Protein AF-A0A367J538-F1 (afdb_monomer)

Foldseek 3Di:
DDDDDDDDPDDDDPDDPPDDDDPAQQQACAPDCCCCVVPVAPPGGADHNHRGDDDLVSLVVDDPVRSVSNNCCCPVVVVDDRDDDDDDDDADDPVNCVVVVDHDD

Sequence (105 aa):
GKKMVVQITNTGSDGGPNSFDLNIPGGGVGLYNACSAQWGAPADGWGKRYGGVDTVEQCSQLPAALQSGCKWRFGWFKGADNPTMTFRQVTCPKEIVARSGCDRL

Organism: Rhizopus stolonifer (NCBI:txid4846)

pLDDT: mean 96.24, std 5.36, range [67.0, 98.88]

Mean predicted aligned error: 2.83 Å

InterPro domains:
  IPR000334 Glycoside hydrolase, family 45 [PF02015] (1-102)
  IPR036908 RlpA-like domain superfamily [G3DSA:2.40.40.10] (1-105)
  IPR036908 RlpA-like domain superfamily [SSF50685] (1-104)
  IPR052288 Glycosyl Hydrolase 45 Enzymes [PTHR39730] (1-104)

Solvent-accessible surface area (backbone atoms only — not comparable to full-atom values): 6986 Å² total; per-residue (Å²): 130,90,84,83,90,83,79,89,88,75,86,85,86,86,64,64,91,93,60,80,88,77,94,41,49,51,44,36,41,58,94,60,61,61,52,32,78,76,71,68,36,49,94,40,33,53,58,36,33,70,58,11,42,92,52,63,74,57,30,71,80,45,60,78,91,42,27,64,49,24,39,38,40,50,61,83,54,58,61,65,77,87,73,86,84,87,87,77,92,71,84,80,52,65,78,56,30,72,71,70,76,60,78,90,126

Radius of gyration: 14.59 Å; Cα contacts (8 Å, |Δi|>4): 90; chains: 1; bounding box: 33×29×34 Å

Secondary structure (DSSP, 8-state):
---------S--SSS-TT------TTSB-TT--THHHHH---TT-SSBTBTB-SSSGGGGGS-HHHHHHHHHHHHTSTT--S--------PPPHHHHHHH-----

Structure (mmCIF, N/CA/C/O backbone):
data_AF-A0A367J538-F1
#
_entry.id   AF-A0A367J538-F1
#
loop_
_atom_site.group_PDB
_atom_site.id
_atom_site.type_symbol
_atom_site.label_atom_id
_atom_site.label_alt_id
_atom_site.label_comp_id
_atom_site.label_asym_id
_atom_site.label_entity_id
_atom_site.label_seq_id
_atom_site.pdbx_PDB_ins_code
_atom_site.Cartn_x
_atom_site.Cartn_y
_atom_site.Cartn_z
_atom_site.occupancy
_atom_site.B_iso_or_equiv
_atom_site.auth_seq_id
_atom_site.auth_comp_id
_atom_site.auth_asym_id
_atom_site.auth_atom_id
_atom_site.pdbx_PDB_model_num
ATOM 1 N N . GLY A 1 1 ? -11.376 15.486 10.138 1.00 92.31 1 GLY A N 1
ATOM 2 C CA . GLY A 1 1 ? -10.510 14.854 9.121 1.00 92.31 1 GLY A CA 1
ATOM 3 C C . GLY A 1 1 ? -11.197 13.655 8.492 1.00 92.31 1 GLY A C 1
ATOM 4 O O . GLY A 1 1 ? -12.269 13.271 8.956 1.00 92.31 1 GLY A O 1
ATOM 5 N N . LYS A 1 2 ? -10.590 13.073 7.447 1.00 97.56 2 LYS A N 1
ATOM 6 C CA . LYS A 1 2 ? -11.006 11.776 6.881 1.00 97.56 2 LYS A CA 1
ATOM 7 C C . LYS A 1 2 ? -10.915 10.674 7.948 1.00 97.56 2 LYS A C 1
ATOM 9 O O . LYS A 1 2 ? -10.156 10.806 8.903 1.00 97.56 2 LYS A O 1
ATOM 14 N N . LYS A 1 3 ? -11.693 9.603 7.786 1.00 98.12 3 LYS A N 1
ATOM 15 C CA . LYS A 1 3 ? -11.658 8.410 8.645 1.00 98.12 3 LYS A CA 1
ATOM 16 C C . LYS A 1 3 ? -11.388 7.184 7.782 1.00 98.12 3 LYS A C 1
ATOM 18 O O . LYS A 1 3 ? -11.953 7.083 6.695 1.00 98.12 3 LYS A O 1
ATOM 23 N N . MET A 1 4 ? -10.554 6.277 8.274 1.00 98.50 4 MET A N 1
ATOM 24 C CA . MET A 1 4 ? -10.223 5.007 7.634 1.00 98.50 4 MET A CA 1
ATOM 25 C C . MET A 1 4 ? -10.307 3.911 8.694 1.00 98.50 4 MET A C 1
ATOM 27 O O . MET A 1 4 ? -9.792 4.086 9.796 1.00 98.50 4 MET A O 1
ATOM 31 N N . VAL A 1 5 ? -10.995 2.817 8.378 1.00 98.31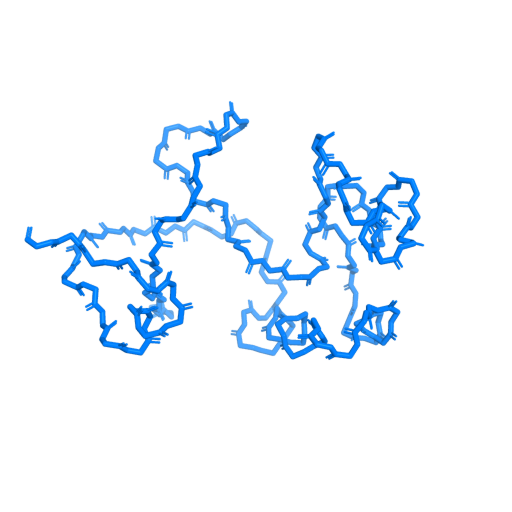 5 VAL A N 1
ATOM 32 C CA . VAL A 1 5 ? -11.032 1.615 9.218 1.00 98.31 5 VAL A CA 1
ATOM 33 C C . VAL A 1 5 ? -10.112 0.594 8.567 1.00 98.31 5 VAL A C 1
ATOM 35 O O . VAL A 1 5 ? -10.229 0.347 7.369 1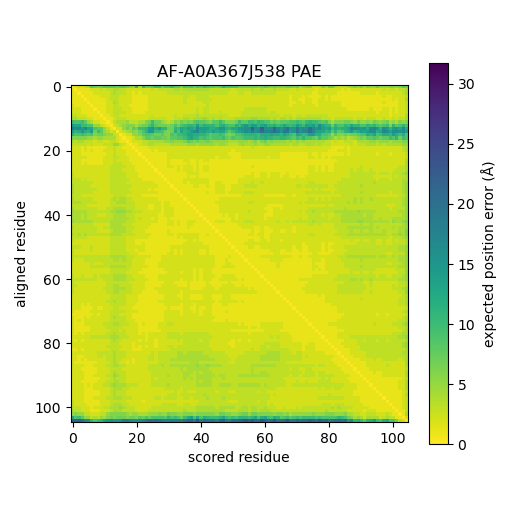.00 98.31 5 VAL A O 1
ATOM 38 N N . VAL A 1 6 ? -9.192 0.037 9.348 1.00 98.19 6 VAL A N 1
ATOM 39 C CA . VAL A 1 6 ? -8.210 -0.952 8.895 1.00 98.19 6 VAL A CA 1
ATOM 40 C C . VAL A 1 6 ? -8.279 -2.188 9.779 1.00 98.19 6 VAL A C 1
ATOM 42 O O . VAL A 1 6 ? -8.633 -2.092 10.954 1.00 98.19 6 VAL A O 1
ATOM 45 N N . GLN A 1 7 ? -7.924 -3.337 9.215 1.00 98.38 7 GLN A N 1
ATOM 46 C CA . GLN A 1 7 ? -7.632 -4.546 9.973 1.00 98.38 7 GLN A CA 1
ATOM 47 C C . GLN A 1 7 ? -6.126 -4.783 9.918 1.00 98.38 7 GLN A C 1
ATOM 49 O O . GLN A 1 7 ? -5.524 -4.686 8.852 1.00 98.38 7 GLN A O 1
ATOM 54 N N . ILE A 1 8 ? -5.528 -5.084 11.068 1.00 97.25 8 ILE A N 1
ATOM 55 C CA . ILE A 1 8 ? -4.112 -5.438 11.148 1.00 97.25 8 ILE A CA 1
ATOM 56 C C . ILE A 1 8 ? -3.938 -6.856 10.610 1.00 97.25 8 ILE A C 1
ATOM 58 O O . ILE A 1 8 ? -4.488 -7.801 11.174 1.00 97.25 8 ILE A O 1
ATOM 62 N N . THR A 1 9 ? -3.186 -6.996 9.520 1.00 97.44 9 THR A N 1
ATOM 63 C CA . THR A 1 9 ? -2.893 -8.292 8.882 1.00 97.44 9 THR A CA 1
ATOM 64 C C . THR A 1 9 ? -1.415 -8.673 8.940 1.00 97.44 9 THR A C 1
ATOM 66 O O . THR A 1 9 ? -1.051 -9.755 8.494 1.00 97.44 9 THR A O 1
ATOM 69 N N . ASN A 1 10 ? -0.556 -7.790 9.451 1.00 95.88 10 ASN A N 1
ATOM 70 C CA . ASN A 1 10 ? 0.876 -8.015 9.616 1.00 95.88 10 ASN A CA 1
ATOM 71 C C . ASN A 1 10 ? 1.421 -7.160 10.772 1.00 95.88 10 ASN A C 1
ATOM 73 O O . ASN A 1 10 ? 0.805 -6.160 11.141 1.00 95.88 10 ASN A O 1
ATOM 77 N N . THR A 1 11 ? 2.591 -7.529 11.291 1.00 94.06 11 THR A N 1
ATOM 78 C CA . THR A 1 11 ? 3.354 -6.733 12.261 1.00 94.06 11 THR A CA 1
ATOM 79 C C . THR A 1 11 ? 4.571 -6.120 11.567 1.00 94.06 11 THR A C 1
ATOM 81 O O . THR A 1 11 ? 5.357 -6.843 10.955 1.00 94.06 11 THR A O 1
ATOM 84 N N . GLY A 1 12 ? 4.718 -4.796 11.649 1.00 86.25 12 GLY A N 1
ATOM 85 C CA . GLY A 1 12 ? 5.919 -4.068 11.223 1.00 86.25 12 GLY A CA 1
ATOM 86 C C . GLY A 1 12 ? 6.951 -3.969 12.351 1.00 86.25 12 GLY A C 1
ATOM 87 O O . GLY A 1 12 ? 6.610 -4.127 13.524 1.00 86.25 12 GLY A O 1
ATOM 88 N N . SER A 1 13 ? 8.216 -3.724 12.004 1.00 81.25 13 SER A N 1
ATOM 89 C CA . SER A 1 13 ? 9.327 -3.629 12.972 1.00 81.25 13 SER A CA 1
ATOM 90 C C . SER A 1 13 ? 10.136 -2.334 12.871 1.00 81.25 13 SER A C 1
ATOM 92 O O . SER A 1 13 ? 11.001 -2.089 13.705 1.00 81.25 13 SER A O 1
ATOM 94 N N . ASP A 1 14 ? 9.895 -1.533 11.839 1.00 73.12 14 ASP A N 1
ATOM 95 C CA . ASP A 1 14 ? 10.642 -0.328 11.465 1.00 73.12 14 ASP A CA 1
ATOM 96 C C . ASP A 1 14 ? 9.912 0.983 11.810 1.00 73.12 14 ASP A C 1
ATOM 98 O O . ASP A 1 14 ? 10.496 2.063 11.714 1.00 73.12 14 ASP A O 1
ATOM 102 N N . GLY A 1 15 ? 8.664 0.898 12.270 1.00 73.44 15 GLY A N 1
ATOM 103 C CA . GLY A 1 15 ? 7.896 2.033 12.772 1.00 73.44 15 GLY A CA 1
ATOM 104 C C . GLY A 1 15 ? 8.132 2.347 14.257 1.00 73.44 15 GLY A C 1
ATOM 105 O O . GLY A 1 15 ? 8.593 1.521 15.045 1.00 73.44 15 GLY A O 1
ATOM 106 N N .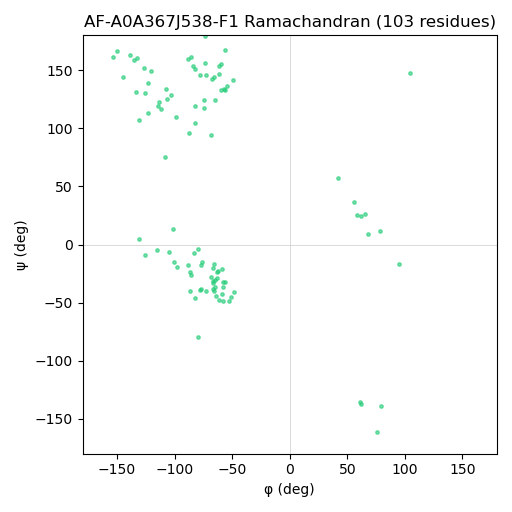 GLY A 1 16 ? 7.770 3.566 14.666 1.00 82.25 16 GLY A N 1
ATOM 107 C CA . GLY A 1 16 ? 7.714 3.956 16.080 1.00 82.25 16 GLY A CA 1
ATOM 108 C C . GLY A 1 16 ? 6.517 3.342 16.829 1.00 82.25 16 GLY A C 1
ATOM 109 O O . GLY A 1 16 ? 5.694 2.642 16.227 1.00 82.25 16 GLY A O 1
ATOM 110 N N . PRO A 1 17 ? 6.364 3.621 18.138 1.00 86.50 17 PRO A N 1
ATOM 111 C CA . PRO A 1 17 ? 5.204 3.176 18.907 1.00 86.50 17 PRO A CA 1
ATOM 112 C C . PRO A 1 17 ? 3.892 3.623 18.251 1.00 86.50 17 PRO A C 1
ATOM 114 O O . PRO A 1 17 ? 3.766 4.777 17.847 1.00 86.50 17 PRO A O 1
ATOM 117 N N . ASN A 1 18 ? 2.901 2.727 18.191 1.00 90.75 18 ASN A N 1
ATOM 118 C CA . ASN A 1 18 ? 1.584 2.991 17.596 1.00 90.75 18 ASN A CA 1
ATOM 119 C C . ASN A 1 18 ? 1.632 3.480 16.133 1.00 90.75 18 ASN A C 1
ATOM 121 O O . ASN A 1 18 ? 0.834 4.329 15.727 1.00 90.75 18 ASN A O 1
ATOM 125 N N . SER A 1 19 ? 2.567 2.945 15.349 1.00 93.19 19 SER A N 1
ATOM 126 C CA . SER A 1 19 ? 2.635 3.143 13.900 1.00 93.19 19 SER A CA 1
ATOM 127 C C . SER A 1 19 ? 1.690 2.192 13.157 1.00 93.19 19 SER A C 1
ATOM 129 O O . SER A 1 19 ? 1.373 1.100 13.627 1.00 93.19 19 SER A O 1
ATOM 131 N N . PHE A 1 20 ? 1.210 2.640 11.996 1.00 96.12 20 PHE A N 1
ATOM 132 C CA . PHE A 1 20 ? 0.361 1.859 11.100 1.00 96.12 20 PHE A CA 1
ATOM 133 C C . PHE A 1 20 ? 0.927 1.942 9.684 1.00 96.12 20 PHE A C 1
ATOM 135 O O . PHE A 1 20 ? 0.766 2.965 9.015 1.00 96.12 20 PHE A O 1
ATOM 142 N N . ASP A 1 21 ? 1.519 0.849 9.211 1.00 96.12 21 ASP A N 1
ATOM 143 C CA . ASP A 1 21 ? 1.956 0.733 7.823 1.00 96.12 21 ASP A CA 1
ATOM 144 C C . ASP A 1 21 ? 0.767 0.336 6.952 1.00 96.12 21 ASP A C 1
ATOM 146 O O . ASP A 1 21 ? 0.287 -0.800 6.972 1.00 96.12 21 ASP A O 1
ATOM 150 N N . LEU A 1 22 ? 0.234 1.302 6.206 1.00 97.12 22 LEU A N 1
ATOM 151 C CA . LEU A 1 22 ? -0.932 1.069 5.363 1.00 97.12 22 LEU A CA 1
ATOM 152 C C . LEU A 1 22 ? -0.545 0.264 4.116 1.00 97.12 22 LEU A C 1
ATOM 154 O O . LEU A 1 22 ? 0.286 0.691 3.315 1.00 97.12 22 LEU A O 1
ATOM 158 N N . ASN A 1 23 ? -1.218 -0.867 3.896 1.00 98.00 23 ASN A N 1
ATOM 159 C CA . ASN A 1 23 ? -1.058 -1.677 2.688 1.00 98.00 23 ASN A CA 1
ATOM 160 C C . ASN A 1 23 ? -1.603 -0.945 1.449 1.00 98.00 23 ASN A C 1
ATOM 162 O O . ASN A 1 23 ? -2.786 -1.039 1.116 1.00 98.00 23 ASN A O 1
ATOM 166 N N . ILE A 1 24 ? -0.723 -0.239 0.741 1.00 98.62 24 ILE A N 1
ATOM 167 C CA . ILE A 1 24 ? -1.039 0.491 -0.490 1.00 98.62 24 ILE A CA 1
ATOM 168 C C . ILE A 1 24 ? -0.111 -0.020 -1.603 1.00 98.62 24 ILE A C 1
ATOM 170 O O . ILE A 1 24 ? 1.100 0.205 -1.532 1.00 98.62 24 ILE A O 1
ATOM 174 N N . PRO A 1 25 ? -0.625 -0.697 -2.651 1.00 98.69 25 PRO A N 1
ATOM 175 C CA . PRO A 1 25 ? 0.210 -1.112 -3.773 1.00 98.69 25 PRO A CA 1
ATOM 176 C C . PRO A 1 25 ? 0.920 0.080 -4.420 1.00 98.69 25 PRO A C 1
ATOM 178 O O . PRO A 1 25 ? 0.303 1.112 -4.676 1.00 98.69 25 PRO A O 1
ATOM 181 N N . GLY A 1 26 ? 2.221 -0.062 -4.677 1.00 98.44 26 GLY A N 1
ATOM 182 C CA . GLY A 1 26 ? 3.055 1.046 -5.150 1.00 98.44 26 GLY A CA 1
ATOM 183 C C . GLY A 1 26 ? 3.483 2.016 -4.043 1.00 98.44 26 GLY A C 1
ATOM 184 O O . GLY A 1 26 ? 3.987 3.084 -4.359 1.00 98.44 26 GLY A O 1
ATOM 185 N N . GLY A 1 27 ? 3.293 1.674 -2.763 1.00 98.38 27 GLY A N 1
ATOM 186 C CA . GLY A 1 27 ? 3.799 2.426 -1.603 1.00 98.38 27 GLY A CA 1
ATOM 187 C C . GLY A 1 27 ? 5.278 2.184 -1.265 1.00 98.38 27 GLY A C 1
ATOM 188 O O . GLY A 1 27 ? 5.818 2.845 -0.385 1.00 98.38 27 GLY A O 1
ATOM 189 N N . GLY A 1 28 ? 5.941 1.272 -1.979 1.00 98.25 28 GLY A N 1
ATOM 190 C CA . GLY A 1 28 ? 7.313 0.838 -1.710 1.00 98.25 28 GLY A CA 1
ATOM 191 C C . GLY A 1 28 ? 7.348 -0.546 -1.064 1.00 98.25 28 GLY A C 1
ATOM 192 O O . GLY A 1 28 ? 6.427 -0.941 -0.355 1.00 98.25 28 GLY A O 1
ATOM 193 N N . VAL A 1 29 ? 8.396 -1.308 -1.366 1.00 98.00 29 VAL A N 1
ATOM 194 C CA . VAL A 1 29 ? 8.594 -2.680 -0.859 1.00 98.00 29 VAL A CA 1
ATOM 195 C C . VAL A 1 29 ? 9.325 -2.704 0.485 1.00 98.00 29 VAL A C 1
ATOM 197 O O . VAL A 1 29 ? 9.291 -3.701 1.199 1.00 98.00 29 VAL A O 1
ATOM 200 N N . GLY A 1 30 ? 9.994 -1.606 0.837 1.00 96.75 30 GLY A N 1
ATOM 201 C CA . GLY A 1 30 ? 10.785 -1.497 2.052 1.00 96.75 30 GLY A CA 1
ATOM 202 C C . GLY A 1 30 ? 11.934 -2.504 2.092 1.00 96.75 30 GLY A C 1
ATOM 203 O O . GLY A 1 30 ? 12.660 -2.701 1.108 1.00 96.75 30 GLY A O 1
ATOM 204 N N . LEU A 1 31 ? 12.108 -3.139 3.251 1.00 95.81 31 LEU A N 1
ATOM 205 C CA . LEU A 1 31 ? 13.193 -4.092 3.479 1.00 95.81 31 LEU A CA 1
ATOM 206 C C . LEU A 1 31 ? 13.040 -5.368 2.630 1.00 95.81 31 LEU A C 1
ATOM 208 O O . LEU A 1 31 ? 14.030 -5.875 2.100 1.00 95.81 31 LEU A O 1
ATOM 212 N N . TYR A 1 32 ? 11.809 -5.861 2.462 1.00 96.19 32 TYR A N 1
ATOM 213 C CA . TYR A 1 32 ? 11.523 -7.153 1.834 1.00 96.19 32 TYR A CA 1
ATOM 214 C C . TYR A 1 32 ? 10.814 -6.988 0.485 1.00 96.19 32 TYR A C 1
ATOM 216 O O . TYR A 1 32 ? 9.670 -6.553 0.419 1.00 96.19 32 TYR A O 1
ATOM 224 N N . ASN A 1 33 ? 11.453 -7.419 -0.606 1.00 97.88 33 ASN A N 1
ATOM 225 C CA . ASN A 1 33 ? 10.877 -7.334 -1.951 1.00 97.88 33 ASN A CA 1
ATOM 226 C C . ASN A 1 33 ? 10.455 -8.705 -2.502 1.00 97.88 33 ASN A C 1
ATOM 228 O O . ASN A 1 33 ? 11.097 -9.258 -3.396 1.00 97.88 33 ASN A O 1
ATOM 232 N N . ALA A 1 34 ? 9.334 -9.232 -2.008 1.00 97.88 34 ALA A N 1
ATOM 233 C CA . ALA A 1 34 ? 8.709 -10.428 -2.584 1.00 97.88 34 ALA A CA 1
ATOM 234 C C . ALA A 1 34 ? 7.949 -10.140 -3.899 1.00 97.88 34 ALA A C 1
ATOM 236 O O . ALA A 1 34 ? 7.649 -11.062 -4.657 1.00 97.88 34 ALA A O 1
ATOM 237 N N . CYS A 1 35 ? 7.673 -8.866 -4.213 1.00 98.44 35 CYS A N 1
ATOM 238 C CA . CYS A 1 35 ? 7.041 -8.469 -5.475 1.00 98.44 35 CYS A CA 1
ATOM 239 C C . CYS A 1 35 ? 7.912 -8.811 -6.692 1.00 98.44 35 CYS A C 1
ATOM 241 O O . CYS A 1 35 ? 7.374 -9.085 -7.764 1.00 98.44 35 CYS A O 1
ATOM 243 N N . SER A 1 36 ? 9.236 -8.836 -6.523 1.00 98.06 36 SER A N 1
ATOM 244 C CA . SER A 1 36 ? 10.178 -9.310 -7.542 1.00 98.06 36 SER A CA 1
ATOM 245 C C . SER A 1 36 ? 9.893 -10.761 -7.951 1.00 98.06 36 SER A C 1
ATOM 247 O O . SER A 1 36 ? 9.736 -11.049 -9.133 1.00 98.06 36 SER A O 1
ATOM 249 N N . ALA A 1 37 ? 9.717 -11.659 -6.979 1.00 98.31 37 ALA A N 1
ATOM 250 C CA . ALA A 1 37 ? 9.423 -13.067 -7.225 1.00 98.31 37 ALA A CA 1
ATOM 251 C C . ALA A 1 37 ? 7.986 -13.294 -7.724 1.00 98.31 37 ALA A C 1
ATOM 253 O O . ALA A 1 37 ? 7.764 -14.117 -8.606 1.00 98.31 37 ALA A O 1
ATOM 254 N N . GLN A 1 38 ? 7.006 -12.569 -7.174 1.00 98.38 38 GLN A N 1
ATOM 255 C CA . GLN A 1 38 ? 5.594 -12.776 -7.511 1.00 98.38 38 GLN A CA 1
ATOM 256 C C . GLN A 1 38 ? 5.200 -12.171 -8.866 1.00 98.38 38 GLN A C 1
ATOM 258 O O . GLN A 1 38 ? 4.386 -12.746 -9.585 1.00 98.38 38 GLN A O 1
ATOM 263 N N . TRP A 1 39 ? 5.737 -10.994 -9.194 1.00 98.06 39 TRP A N 1
ATOM 264 C CA . TRP A 1 39 ? 5.274 -10.171 -10.317 1.00 98.06 39 TRP A CA 1
ATOM 265 C C . TRP A 1 39 ? 6.397 -9.693 -11.240 1.00 98.06 39 TRP A C 1
ATOM 267 O O . TRP A 1 39 ? 6.132 -8.902 -12.142 1.00 98.06 39 TRP A O 1
ATOM 277 N N . GLY A 1 40 ? 7.644 -10.119 -11.014 1.00 97.94 40 GLY A N 1
ATOM 278 C CA . GLY A 1 40 ? 8.788 -9.627 -11.784 1.00 97.94 40 GLY A CA 1
ATOM 279 C C . GLY A 1 40 ? 9.069 -8.140 -11.555 1.00 97.94 40 GLY A C 1
ATOM 280 O O . GLY A 1 40 ? 9.578 -7.470 -12.450 1.00 97.94 40 GLY A O 1
ATOM 281 N N . ALA A 1 41 ? 8.693 -7.594 -10.392 1.00 98.19 41 ALA A N 1
ATOM 282 C CA . ALA A 1 41 ? 8.955 -6.193 -10.074 1.00 98.19 41 ALA A CA 1
ATOM 283 C C . ALA A 1 41 ? 10.474 -5.895 -10.045 1.00 98.19 41 ALA A C 1
ATOM 285 O O . ALA A 1 41 ? 11.263 -6.797 -9.743 1.00 98.19 41 ALA A O 1
ATOM 286 N N . PRO A 1 42 ? 10.899 -4.639 -10.296 1.00 98.25 42 PRO A N 1
ATOM 287 C CA . PRO A 1 42 ? 12.303 -4.240 -10.184 1.00 98.25 42 PRO A CA 1
ATOM 288 C C . PRO A 1 42 ? 12.904 -4.519 -8.798 1.00 98.25 42 PRO A C 1
ATOM 290 O O . PRO A 1 42 ? 12.184 -4.760 -7.825 1.00 98.25 42 PRO A O 1
ATOM 293 N N . ALA A 1 43 ? 14.234 -4.433 -8.687 1.00 97.75 43 ALA A N 1
ATOM 294 C CA . ALA A 1 43 ? 14.970 -4.725 -7.450 1.00 97.75 43 ALA A CA 1
ATOM 295 C C . ALA A 1 43 ? 14.507 -3.888 -6.238 1.00 97.75 43 ALA A C 1
ATOM 297 O O . ALA A 1 43 ? 14.481 -4.398 -5.118 1.00 97.75 43 ALA A O 1
ATOM 298 N N . ASP A 1 44 ? 14.058 -2.654 -6.475 1.00 98.06 44 ASP A N 1
ATOM 299 C CA . ASP A 1 44 ? 13.501 -1.746 -5.462 1.00 98.06 44 ASP A CA 1
ATOM 300 C C . ASP A 1 44 ? 11.959 -1.676 -5.482 1.00 98.06 44 ASP A C 1
ATOM 302 O O . ASP A 1 44 ? 11.354 -0.808 -4.856 1.00 98.06 44 ASP A O 1
ATOM 306 N N . GLY A 1 45 ? 11.298 -2.602 -6.180 1.00 98.38 45 GLY A N 1
ATOM 307 C CA . GLY A 1 45 ? 9.858 -2.562 -6.424 1.00 98.38 45 GLY A CA 1
ATOM 308 C C . GLY A 1 45 ? 9.474 -1.535 -7.491 1.00 98.38 45 GLY A C 1
ATOM 309 O O . GLY A 1 45 ? 10.295 -1.115 -8.305 1.00 98.38 45 GLY A O 1
ATOM 310 N N . TRP A 1 46 ? 8.199 -1.146 -7.523 1.00 98.31 46 TRP A N 1
ATOM 311 C CA . TRP A 1 46 ? 7.738 -0.074 -8.408 1.00 98.31 46 TRP A CA 1
ATOM 312 C C . TRP A 1 46 ? 8.018 1.291 -7.776 1.00 98.31 46 TRP A C 1
ATOM 314 O O . TRP A 1 46 ? 7.486 1.601 -6.709 1.00 98.31 46 TRP A O 1
ATOM 324 N N . GLY A 1 47 ? 8.822 2.107 -8.457 1.00 97.62 47 GLY A N 1
ATOM 325 C CA . GLY A 1 47 ? 9.273 3.402 -7.951 1.00 97.62 47 GLY A CA 1
ATOM 326 C C . GLY A 1 47 ? 10.421 3.266 -6.950 1.00 97.62 47 GLY A C 1
ATOM 327 O O . GLY A 1 47 ? 11.347 2.485 -7.158 1.00 97.62 47 GLY A O 1
ATOM 328 N N . LYS A 1 48 ? 10.386 4.060 -5.880 1.00 98.38 48 LYS A N 1
ATOM 329 C CA . LYS A 1 48 ? 11.401 4.051 -4.820 1.00 98.38 48 LYS A CA 1
ATOM 330 C C . LYS A 1 48 ? 11.199 2.866 -3.880 1.00 98.38 48 LYS A C 1
ATOM 332 O O . LYS A 1 48 ? 10.069 2.543 -3.515 1.00 98.38 48 LYS A O 1
ATOM 337 N N . ARG A 1 49 ? 12.302 2.310 -3.368 1.00 98.25 49 ARG A N 1
ATOM 338 C CA . ARG A 1 49 ? 12.270 1.234 -2.364 1.00 98.25 49 ARG A CA 1
ATOM 339 C C . ARG A 1 49 ? 11.373 1.559 -1.170 1.00 98.25 49 ARG A C 1
ATOM 341 O O . ARG A 1 49 ? 10.553 0.737 -0.770 1.00 98.25 49 ARG A O 1
ATOM 348 N N . TYR A 1 50 ? 11.503 2.781 -0.662 1.00 97.25 50 TYR A N 1
ATOM 349 C CA . TYR A 1 50 ? 10.661 3.363 0.376 1.00 97.25 50 TYR A CA 1
AT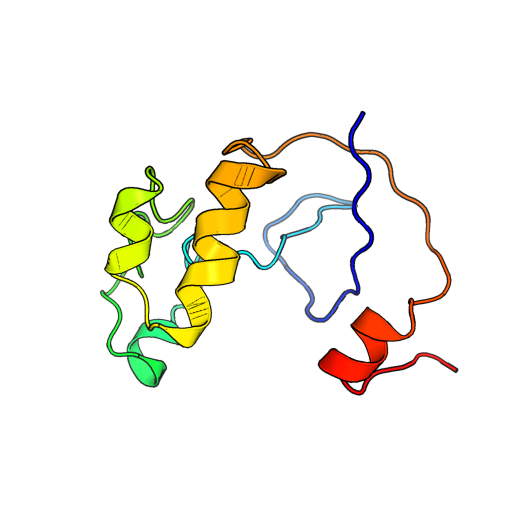OM 350 C C . TYR A 1 50 ? 9.875 4.526 -0.236 1.00 97.25 50 TYR A C 1
ATOM 352 O O . TYR A 1 50 ? 10.472 5.437 -0.811 1.00 97.25 50 TYR A O 1
ATOM 360 N N . GLY A 1 51 ? 8.544 4.475 -0.162 1.00 97.25 51 GLY A N 1
ATOM 361 C CA . GLY A 1 51 ? 7.648 5.485 -0.736 1.0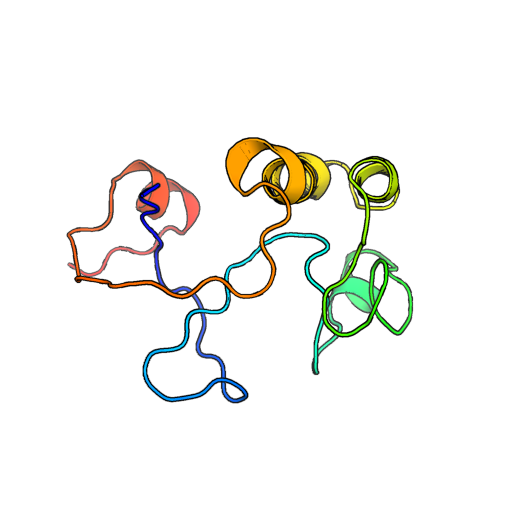0 97.25 51 GLY A CA 1
ATOM 362 C C . GLY A 1 51 ? 7.114 5.157 -2.136 1.00 97.25 51 GLY A C 1
ATOM 363 O O . GLY A 1 51 ? 6.093 5.722 -2.533 1.00 97.25 51 GLY A O 1
ATOM 364 N N . GLY A 1 52 ? 7.728 4.214 -2.856 1.00 98.50 52 GLY A N 1
ATOM 365 C CA . GLY A 1 52 ? 7.195 3.647 -4.094 1.00 98.50 52 GLY A CA 1
ATOM 366 C C . GLY A 1 52 ? 7.021 4.655 -5.228 1.00 98.50 52 GLY A C 1
ATOM 367 O O . GLY A 1 52 ? 7.914 5.459 -5.493 1.00 98.50 52 GLY A O 1
ATOM 368 N N . VAL A 1 53 ? 5.897 4.571 -5.940 1.00 98.62 53 VAL A N 1
ATOM 369 C CA . VAL A 1 53 ? 5.584 5.459 -7.067 1.00 98.62 53 VAL A CA 1
ATOM 370 C C . VAL A 1 53 ? 5.216 6.868 -6.587 1.00 98.62 53 VAL A C 1
ATOM 372 O O . VAL A 1 53 ? 4.578 7.028 -5.547 1.00 98.62 53 VAL A O 1
ATOM 375 N N . ASP A 1 54 ? 5.581 7.883 -7.366 1.00 97.94 54 ASP A N 1
ATOM 376 C CA . ASP A 1 54 ? 5.362 9.301 -7.060 1.00 97.94 54 ASP A CA 1
ATOM 377 C C . ASP A 1 54 ? 4.112 9.875 -7.758 1.00 97.94 54 ASP A C 1
ATOM 379 O O . ASP A 1 54 ? 3.583 10.897 -7.319 1.00 97.94 54 ASP A O 1
ATOM 383 N N . THR A 1 55 ? 3.605 9.235 -8.824 1.00 98.25 55 THR A N 1
ATOM 384 C CA . THR A 1 55 ? 2.428 9.719 -9.571 1.00 98.25 55 THR A CA 1
ATOM 385 C C . THR A 1 55 ? 1.389 8.632 -9.856 1.00 98.25 55 THR A C 1
ATOM 387 O O . THR A 1 55 ? 1.676 7.432 -9.844 1.00 98.25 55 THR A O 1
ATOM 390 N N . VAL A 1 56 ? 0.150 9.049 -10.146 1.00 98.56 56 VAL A N 1
ATOM 391 C CA . VAL A 1 56 ? -0.956 8.125 -10.452 1.00 98.56 56 VAL A CA 1
ATOM 392 C C . VAL A 1 56 ? -0.759 7.402 -11.787 1.00 98.56 56 VAL A C 1
ATOM 394 O O . VAL A 1 56 ? -1.203 6.264 -11.948 1.00 98.56 56 VAL A O 1
ATOM 397 N N . GLU A 1 57 ? -0.056 8.016 -12.734 1.00 98.62 57 GLU A N 1
ATOM 398 C CA . GLU A 1 57 ? 0.257 7.438 -14.044 1.00 98.62 57 GLU A CA 1
ATOM 399 C C . GLU A 1 57 ? 1.167 6.216 -13.898 1.00 98.62 57 GLU A C 1
ATOM 401 O O . GLU A 1 57 ? 0.981 5.211 -14.589 1.00 98.62 57 GLU A O 1
ATOM 406 N N . GLN A 1 58 ? 2.095 6.250 -12.937 1.00 98.62 58 GLN A N 1
ATOM 407 C CA . GLN A 1 58 ? 2.986 5.129 -12.636 1.00 98.62 58 GLN A CA 1
ATOM 408 C C . GLN A 1 58 ? 2.236 3.903 -12.095 1.00 98.62 58 GLN A C 1
ATOM 410 O O . GLN A 1 58 ? 2.755 2.793 -12.191 1.00 98.62 58 GLN A O 1
ATOM 415 N N . CYS A 1 59 ? 0.983 4.043 -11.636 1.00 98.69 59 CYS A N 1
ATOM 416 C CA . CYS A 1 59 ? 0.148 2.887 -11.301 1.00 98.69 59 CYS A CA 1
ATOM 417 C C . CYS A 1 59 ? -0.071 1.940 -12.492 1.00 98.69 59 CYS A C 1
ATOM 419 O O . CYS A 1 59 ? -0.386 0.775 -12.275 1.00 98.69 59 CYS A O 1
ATOM 421 N N . SER A 1 60 ? 0.103 2.405 -13.734 1.00 98.50 60 SER A N 1
ATOM 422 C CA . SER A 1 60 ? 0.047 1.551 -14.931 1.00 98.50 60 SER A CA 1
ATOM 423 C C . SER A 1 60 ? 1.186 0.526 -15.018 1.00 98.50 60 SER A C 1
ATOM 425 O O . SER A 1 60 ? 1.034 -0.479 -15.706 1.00 98.50 60 SER A O 1
ATOM 427 N N . GLN A 1 61 ? 2.292 0.740 -14.295 1.00 98.12 61 GLN A N 1
ATOM 428 C CA . GLN A 1 61 ? 3.438 -0.178 -14.241 1.00 98.12 61 GLN A CA 1
ATOM 429 C C . GLN A 1 61 ? 3.171 -1.401 -13.351 1.00 98.12 61 GLN A C 1
ATOM 431 O O . GLN A 1 61 ? 3.892 -2.396 -13.423 1.00 98.12 61 GLN A O 1
ATOM 436 N N . LEU A 1 62 ? 2.156 -1.321 -12.485 1.00 98.62 62 LEU A N 1
ATOM 437 C CA . LEU A 1 62 ? 1.777 -2.399 -11.583 1.00 98.62 62 LEU A CA 1
ATOM 438 C C . LEU A 1 62 ? 0.850 -3.404 -12.293 1.00 98.62 62 LEU A C 1
ATOM 440 O O . LEU A 1 62 ? 0.074 -3.016 -13.174 1.00 98.62 62 LEU A O 1
ATOM 444 N N . PRO A 1 63 ? 0.835 -4.677 -11.850 1.00 98.62 63 PRO A N 1
ATOM 445 C CA . PRO A 1 63 ? -0.148 -5.668 -12.270 1.00 98.62 63 PRO A CA 1
ATOM 446 C C . PRO A 1 63 ? -1.578 -5.136 -12.158 1.00 98.62 63 PRO A C 1
ATOM 448 O O . PRO A 1 63 ? -1.916 -4.470 -11.177 1.00 98.62 63 PRO A O 1
ATOM 451 N N . ALA A 1 64 ? -2.438 -5.482 -13.120 1.00 98.50 64 ALA A N 1
ATOM 452 C CA . ALA A 1 64 ? -3.826 -5.008 -13.193 1.00 98.50 64 ALA A CA 1
ATOM 453 C C . ALA A 1 64 ? -4.591 -5.146 -11.861 1.00 98.50 64 ALA A C 1
ATOM 455 O O . ALA A 1 64 ? -5.289 -4.221 -11.447 1.00 98.50 64 ALA A O 1
ATOM 456 N N . ALA A 1 65 ? -4.391 -6.260 -11.148 1.00 98.31 65 ALA A N 1
ATOM 457 C CA . ALA A 1 65 ? -5.018 -6.533 -9.854 1.00 98.31 65 ALA A CA 1
ATOM 458 C C . ALA A 1 65 ? -4.642 -5.531 -8.741 1.00 98.31 65 ALA A C 1
ATOM 460 O O . ALA A 1 65 ? -5.388 -5.377 -7.776 1.00 98.31 65 ALA A O 1
ATOM 461 N N . LEU A 1 66 ? -3.507 -4.836 -8.868 1.00 98.75 66 LEU A N 1
ATOM 462 C CA . LEU A 1 66 ? -2.978 -3.901 -7.871 1.00 98.75 66 LEU A CA 1
ATOM 463 C C . LEU A 1 66 ? -3.266 -2.428 -8.205 1.00 98.75 66 LEU A C 1
ATOM 465 O O . LEU A 1 66 ? -3.150 -1.558 -7.338 1.00 98.75 66 LEU A O 1
ATOM 469 N N . GLN A 1 67 ? -3.659 -2.125 -9.445 1.00 98.75 67 GLN A N 1
ATOM 470 C CA . GLN A 1 67 ? -3.768 -0.740 -9.914 1.00 98.75 67 GLN A CA 1
ATOM 471 C C . GLN A 1 67 ? -4.870 0.052 -9.208 1.00 98.75 67 GLN A C 1
ATOM 473 O O . GLN A 1 67 ? -4.720 1.256 -9.013 1.00 98.75 67 GLN A O 1
ATOM 478 N N . SER A 1 68 ? -5.972 -0.591 -8.815 1.00 98.75 68 SER A N 1
ATOM 479 C CA . SER A 1 68 ? -7.065 0.079 -8.098 1.00 98.75 68 SER A CA 1
ATOM 480 C C . SER A 1 68 ? -6.608 0.595 -6.729 1.00 98.75 68 SER A C 1
ATOM 482 O O . SER A 1 68 ? -6.861 1.753 -6.396 1.00 98.75 68 SER A O 1
ATOM 484 N N . GLY A 1 69 ? -5.861 -0.220 -5.978 1.00 98.75 69 GLY A N 1
ATOM 485 C CA . GLY A 1 69 ? -5.245 0.172 -4.708 1.00 98.75 69 GLY A CA 1
ATOM 486 C C . GLY A 1 69 ? -4.175 1.252 -4.880 1.00 98.75 69 GLY A C 1
ATOM 487 O O . GLY A 1 69 ? -4.148 2.216 -4.119 1.00 98.75 69 GLY A O 1
ATOM 488 N N . CYS A 1 70 ? -3.356 1.159 -5.931 1.00 98.88 70 CYS A N 1
ATOM 489 C CA . CYS A 1 70 ? -2.384 2.208 -6.250 1.00 98.88 70 CYS A CA 1
ATOM 490 C C . CYS A 1 70 ? -3.068 3.549 -6.555 1.00 98.88 70 CYS A C 1
ATOM 492 O O . CYS A 1 70 ? -2.731 4.578 -5.972 1.00 98.88 70 CYS A O 1
ATOM 494 N N . LYS A 1 71 ? -4.105 3.553 -7.402 1.00 98.81 71 LYS A N 1
ATOM 495 C CA . LYS A 1 71 ? -4.859 4.772 -7.741 1.00 98.81 71 LYS A CA 1
ATOM 496 C C . LYS A 1 71 ? -5.606 5.346 -6.534 1.00 98.81 71 LYS A C 1
ATOM 498 O O . LYS A 1 71 ? -5.754 6.565 -6.435 1.00 98.81 71 LYS A O 1
ATOM 503 N N . TRP A 1 72 ? -6.033 4.508 -5.585 1.00 98.81 72 TRP A N 1
ATOM 504 C CA . TRP A 1 72 ? -6.639 4.966 -4.330 1.00 98.81 72 TRP A CA 1
ATOM 505 C C . TRP A 1 72 ? -5.706 5.895 -3.533 1.00 98.81 72 TRP A C 1
ATOM 507 O O . TRP A 1 72 ? -6.192 6.898 -2.991 1.00 98.81 72 TRP A O 1
ATOM 517 N N . ARG A 1 73 ? -4.384 5.632 -3.545 1.00 98.75 73 ARG A N 1
ATOM 518 C CA . ARG A 1 73 ? -3.351 6.481 -2.915 1.00 98.75 73 ARG A CA 1
ATOM 519 C C . ARG A 1 73 ? -3.465 7.933 -3.369 1.00 98.75 73 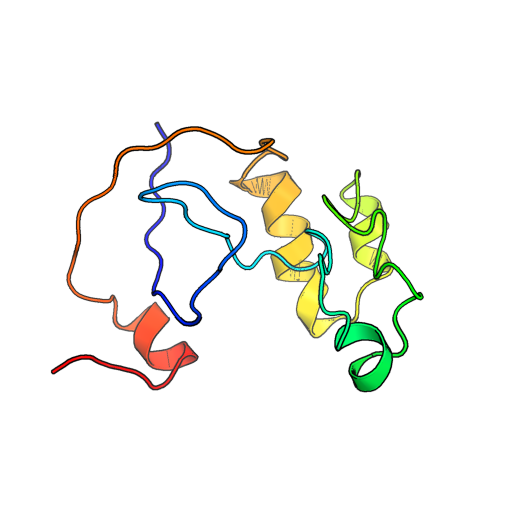ARG A C 1
ATOM 521 O O . ARG A 1 73 ? -3.489 8.847 -2.553 1.00 98.75 73 ARG A O 1
ATOM 528 N N . PHE A 1 74 ? -3.573 8.151 -4.673 1.00 98.69 74 PHE A N 1
ATOM 529 C CA . PHE A 1 74 ? -3.611 9.492 -5.259 1.00 98.69 74 PHE A CA 1
ATOM 530 C C . PHE A 1 74 ? -5.028 10.087 -5.276 1.00 98.69 74 PHE A C 1
ATOM 532 O O . PHE A 1 74 ? -5.202 11.302 -5.199 1.00 98.69 74 PHE A O 1
ATOM 539 N N . GLY A 1 75 ? -6.060 9.241 -5.307 1.00 98.56 75 GLY A N 1
ATOM 540 C CA . GLY A 1 75 ? -7.462 9.657 -5.324 1.00 98.56 75 GLY A CA 1
ATOM 541 C C . GLY A 1 75 ? -8.007 10.060 -3.952 1.00 98.56 75 GLY A C 1
ATOM 542 O O . GLY A 1 75 ? -8.162 11.248 -3.648 1.00 98.56 75 GLY A O 1
ATOM 543 N N . TRP A 1 76 ? -8.368 9.070 -3.128 1.00 98.50 76 TRP A N 1
ATOM 544 C CA . TRP A 1 76 ? -9.008 9.322 -1.831 1.00 98.50 76 TRP A CA 1
ATOM 545 C C . TRP A 1 76 ? -7.998 9.764 -0.776 1.00 98.50 76 TRP A C 1
ATOM 547 O O . TRP A 1 76 ? -8.321 10.659 0.013 1.00 98.50 76 TRP A O 1
ATOM 557 N N . PHE A 1 77 ? -6.806 9.159 -0.783 1.00 98.50 77 PHE A N 1
ATOM 558 C CA . PHE A 1 77 ? -5.731 9.441 0.172 1.00 98.50 77 PHE A CA 1
ATOM 559 C C . PHE A 1 77 ? -4.884 10.665 -0.219 1.00 98.50 77 PHE A C 1
ATOM 561 O O . PHE A 1 77 ? -4.113 11.165 0.592 1.00 98.50 77 PHE A O 1
ATOM 568 N N . LYS A 1 78 ? -5.108 11.217 -1.422 1.00 97.94 78 LYS A N 1
ATOM 569 C CA . LYS A 1 78 ? -4.535 12.488 -1.902 1.00 97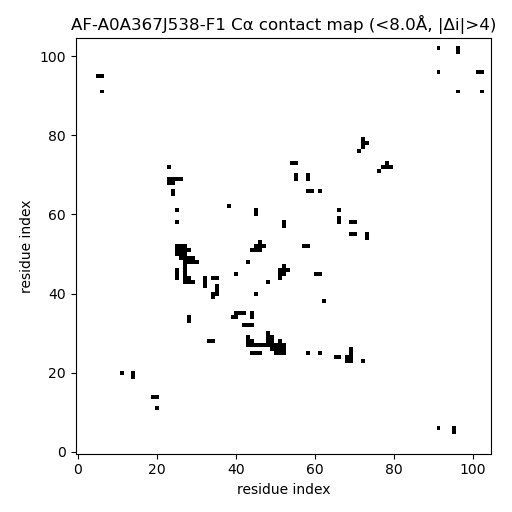.94 78 LYS A CA 1
ATOM 570 C C . LYS A 1 78 ? -3.004 12.531 -1.926 1.00 97.94 78 LYS A C 1
ATOM 572 O O . LYS A 1 78 ? -2.431 13.608 -1.844 1.00 97.94 78 LYS A O 1
ATOM 577 N N . GLY A 1 79 ? -2.356 11.373 -2.043 1.00 97.38 79 GLY A N 1
ATOM 578 C CA . GLY A 1 79 ? -0.899 11.274 -2.025 1.00 97.38 79 GLY A CA 1
ATOM 579 C C . GLY A 1 79 ? -0.286 11.753 -0.709 1.00 97.38 79 GLY A C 1
ATOM 580 O O . GLY A 1 79 ? 0.856 12.191 -0.722 1.00 97.38 79 GLY A O 1
ATOM 581 N N . ALA A 1 80 ? -1.042 11.716 0.398 1.00 97.94 80 ALA A N 1
ATOM 582 C CA . ALA A 1 80 ? -0.544 12.142 1.699 1.00 97.94 80 ALA A CA 1
ATOM 583 C C . ALA A 1 80 ? 0.726 11.364 2.076 1.00 97.94 80 ALA A C 1
ATOM 585 O O . ALA A 1 80 ? 0.766 10.139 1.958 1.00 97.94 80 ALA A O 1
ATOM 586 N N . ASP A 1 81 ? 1.742 12.088 2.535 1.00 97.12 81 ASP A N 1
ATOM 587 C CA . ASP A 1 81 ? 3.018 11.527 2.964 1.00 97.12 81 ASP A CA 1
ATOM 588 C C . ASP A 1 81 ? 3.026 11.395 4.489 1.00 97.12 81 ASP A C 1
ATOM 590 O O . ASP A 1 81 ? 2.999 12.398 5.201 1.00 97.12 81 ASP A O 1
ATOM 594 N N . ASN A 1 82 ? 2.968 10.150 4.971 1.00 95.50 82 ASN A N 1
ATOM 595 C CA . ASN A 1 82 ? 3.000 9.769 6.388 1.00 95.50 82 ASN A CA 1
ATOM 596 C C . ASN A 1 82 ? 2.158 10.673 7.320 1.00 95.50 82 ASN A C 1
ATOM 598 O O . ASN A 1 82 ? 2.686 11.257 8.271 1.00 95.50 82 ASN A O 1
ATOM 602 N N . PRO A 1 83 ? 0.839 10.820 7.065 1.00 96.81 83 PRO A N 1
ATOM 603 C CA . PRO A 1 83 ? -0.008 11.698 7.862 1.00 96.81 83 PRO A CA 1
ATOM 604 C C . PRO A 1 83 ? -0.144 11.197 9.304 1.00 96.81 83 PRO A C 1
ATOM 606 O O . PRO A 1 83 ? -0.284 10.001 9.554 1.00 96.81 83 PRO A O 1
ATOM 609 N N . THR A 1 84 ? -0.201 12.127 10.256 1.00 96.00 84 THR A N 1
ATOM 610 C CA . THR A 1 84 ? -0.523 11.804 11.650 1.00 96.00 84 THR A CA 1
ATOM 611 C C . THR A 1 84 ? -2.009 11.486 11.823 1.00 96.00 84 THR A C 1
ATOM 613 O O . THR A 1 84 ? -2.873 11.907 11.046 1.00 96.00 84 THR A O 1
ATOM 616 N N . MET A 1 85 ? -2.323 10.726 12.870 1.00 95.69 85 MET A N 1
ATOM 617 C CA . MET A 1 85 ? -3.661 10.211 13.135 1.00 95.69 85 MET A CA 1
ATOM 618 C C . MET A 1 85 ? -3.940 10.035 14.629 1.00 95.69 85 MET A C 1
ATOM 620 O O . MET A 1 85 ? -3.048 10.022 15.471 1.00 95.69 85 MET A O 1
ATOM 624 N N . THR A 1 86 ? -5.211 9.841 14.954 1.00 97.19 86 THR A N 1
ATOM 625 C CA . THR A 1 86 ? -5.639 9.220 16.208 1.00 97.19 86 THR A CA 1
ATOM 626 C C . THR A 1 86 ? -6.441 7.975 15.862 1.00 97.19 86 THR A C 1
ATOM 628 O O . THR A 1 86 ? -7.085 7.916 14.811 1.00 97.19 86 THR A O 1
ATOM 631 N N . PHE A 1 87 ? -6.392 6.959 16.718 1.00 97.81 87 PHE A N 1
ATOM 632 C CA . PHE A 1 87 ? -7.051 5.685 16.457 1.00 97.81 87 PHE A CA 1
ATOM 633 C C . PHE A 1 87 ? -7.804 5.188 17.685 1.00 97.81 87 PHE A C 1
ATOM 635 O O . PHE A 1 87 ? -7.551 5.590 18.819 1.00 97.81 87 PHE A O 1
ATOM 642 N N . ARG A 1 88 ? -8.762 4.303 17.427 1.00 97.56 88 ARG A N 1
ATOM 643 C CA . ARG A 1 88 ? -9.456 3.510 18.436 1.00 97.56 88 ARG A CA 1
ATOM 644 C C . ARG A 1 88 ? -9.755 2.148 17.836 1.00 97.56 88 ARG A C 1
ATOM 646 O O . ARG A 1 88 ? -10.081 2.065 16.650 1.00 97.56 88 ARG A O 1
ATOM 653 N N . GLN A 1 89 ? -9.678 1.105 18.648 1.00 97.38 89 GLN A N 1
ATOM 654 C CA . GLN A 1 89 ? -10.110 -0.219 18.227 1.00 97.38 89 GLN A CA 1
ATOM 655 C C . GLN A 1 89 ? -11.633 -0.236 18.038 1.00 97.38 89 GLN A C 1
ATOM 657 O O . GLN A 1 89 ? -12.374 0.411 18.780 1.00 97.38 89 GLN A O 1
ATOM 662 N N . VAL A 1 90 ? -12.091 -0.956 17.019 1.00 97.00 90 VAL A N 1
ATOM 663 C CA . VAL A 1 90 ? -13.509 -1.142 16.691 1.00 97.00 90 VAL A CA 1
ATOM 664 C C . VAL A 1 90 ? -13.749 -2.594 16.290 1.00 97.00 90 VAL A C 1
ATOM 666 O O . VAL A 1 90 ? -12.803 -3.306 15.948 1.00 97.00 90 VAL A O 1
ATOM 669 N N . THR A 1 91 ? -15.008 -3.029 16.296 1.00 97.25 91 THR A N 1
ATOM 670 C CA . THR A 1 91 ? -15.404 -4.299 15.675 1.00 97.25 91 THR A CA 1
ATOM 671 C C . THR A 1 91 ? -15.073 -4.267 14.184 1.00 97.25 91 THR A C 1
ATOM 673 O O . THR A 1 91 ? -15.368 -3.275 13.511 1.00 97.25 91 THR A O 1
ATOM 676 N N . CYS A 1 92 ? -14.455 -5.334 13.669 1.00 97.81 92 CYS A N 1
ATOM 677 C 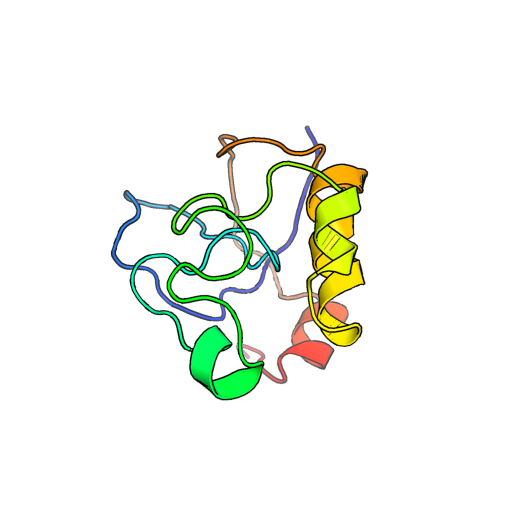CA . CYS A 1 92 ? -14.101 -5.417 12.255 1.00 97.81 92 CYS A CA 1
ATOM 678 C C . CYS A 1 92 ? -15.378 -5.434 11.393 1.00 97.81 92 CYS A C 1
ATOM 680 O O . CYS A 1 92 ? -16.242 -6.287 11.602 1.00 97.81 92 CYS A O 1
ATOM 682 N N . PRO A 1 93 ? -15.526 -4.513 10.423 1.00 97.94 93 PRO A N 1
ATOM 683 C CA . PRO A 1 93 ? -16.644 -4.547 9.487 1.00 97.94 93 PRO A CA 1
ATOM 684 C C . PRO A 1 93 ? -16.639 -5.827 8.648 1.00 97.94 93 PRO A C 1
ATOM 686 O O . PRO A 1 93 ? -15.573 -6.322 8.262 1.00 97.94 93 PRO A O 1
ATOM 689 N N . LYS A 1 94 ? -17.832 -6.324 8.302 1.00 97.75 94 LYS A N 1
ATOM 690 C CA . LYS A 1 94 ? -18.004 -7.563 7.524 1.00 97.75 94 LYS A CA 1
ATOM 691 C C . LYS A 1 94 ? -17.289 -7.503 6.177 1.00 97.75 94 LYS A C 1
ATOM 693 O O . LYS A 1 94 ? -16.794 -8.517 5.707 1.00 97.75 94 LYS A O 1
ATOM 698 N N . GLU A 1 95 ? -17.196 -6.325 5.571 1.00 97.94 95 GLU A N 1
ATOM 699 C CA . GLU A 1 95 ? -16.529 -6.097 4.289 1.00 97.94 95 GLU A CA 1
ATOM 700 C C . GLU A 1 95 ? -15.016 -6.327 4.365 1.00 97.94 95 GLU A C 1
ATOM 702 O O . GLU A 1 95 ? -14.410 -6.735 3.375 1.00 97.94 95 GLU A O 1
ATOM 707 N N . ILE A 1 96 ? -14.404 -6.060 5.524 1.00 97.94 96 ILE A N 1
ATOM 708 C CA . ILE A 1 96 ? -12.975 -6.297 5.744 1.00 97.94 96 ILE A CA 1
ATOM 709 C C . ILE A 1 96 ? -12.747 -7.770 6.094 1.00 97.94 96 ILE A C 1
ATOM 711 O O . ILE A 1 96 ? -11.908 -8.417 5.468 1.00 97.94 96 ILE A O 1
ATOM 715 N N . VAL A 1 97 ? -13.559 -8.325 7.001 1.00 97.94 97 VAL A N 1
ATOM 716 C CA . VAL A 1 97 ? -13.501 -9.748 7.384 1.00 97.94 97 VAL A CA 1
ATOM 717 C C . VAL A 1 97 ? -13.728 -10.664 6.180 1.00 97.94 97 VAL A C 1
ATOM 719 O O . VAL A 1 97 ? -12.990 -11.623 5.993 1.00 97.94 97 VAL A O 1
ATOM 722 N N . ALA A 1 98 ? -14.687 -10.352 5.305 1.00 98.06 98 ALA A N 1
ATOM 723 C CA . ALA A 1 98 ? -14.962 -11.148 4.108 1.00 98.06 98 ALA A CA 1
ATOM 724 C C . ALA A 1 98 ? -13.783 -11.187 3.120 1.00 98.06 98 ALA A C 1
ATOM 726 O O . ALA A 1 98 ? -13.691 -12.113 2.318 1.00 98.06 98 ALA A O 1
ATOM 727 N N . ARG A 1 99 ? -12.883 -10.193 3.158 1.00 97.50 99 ARG A N 1
ATOM 728 C CA . ARG A 1 99 ? -11.681 -10.158 2.311 1.00 97.50 99 ARG A CA 1
ATOM 729 C C . ARG A 1 99 ? -10.506 -10.900 2.929 1.00 97.50 99 ARG A C 1
ATOM 731 O O . ARG A 1 99 ? -9.765 -11.543 2.194 1.00 97.50 99 ARG A O 1
ATOM 738 N N . SER A 1 100 ? -10.308 -10.773 4.238 1.00 97.25 100 SER A N 1
ATOM 739 C CA . SER A 1 100 ? -9.181 -11.407 4.931 1.00 97.25 100 SER A CA 1
ATOM 740 C C . SER A 1 100 ? -9.468 -12.841 5.368 1.00 97.25 100 SER A C 1
ATOM 742 O O . SER A 1 100 ? -8.533 -13.605 5.585 1.00 97.25 100 SER A O 1
ATOM 744 N N . GLY A 1 101 ? -10.743 -13.202 5.537 1.00 97.44 101 GLY A N 1
ATOM 745 C CA . GLY A 1 101 ? -11.162 -14.458 6.157 1.00 97.44 101 GLY A CA 1
ATOM 746 C C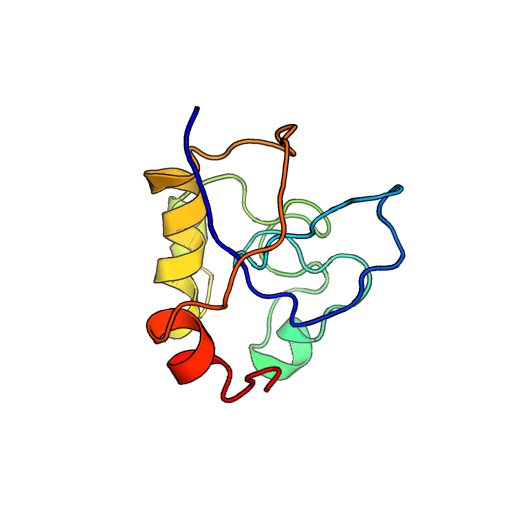 . GLY A 1 101 ? -10.841 -14.545 7.654 1.00 97.44 101 GLY A C 1
ATOM 747 O O . GLY A 1 101 ? -10.970 -15.619 8.233 1.00 97.44 101 GLY A O 1
ATOM 748 N N . CYS A 1 102 ? -10.409 -13.446 8.282 1.00 97.12 102 CYS A N 1
ATOM 749 C CA . CYS A 1 102 ? -9.973 -13.418 9.674 1.00 97.12 102 CYS A CA 1
ATOM 750 C C . CYS A 1 102 ? -10.930 -12.570 10.511 1.00 97.12 102 CYS A C 1
ATOM 752 O O . CYS A 1 102 ? -11.070 -11.367 10.273 1.00 97.12 102 CYS A O 1
ATOM 754 N N . ASP A 1 103 ? -11.555 -13.195 11.506 1.00 94.81 103 ASP A N 1
ATOM 755 C CA . ASP A 1 103 ? -12.375 -12.527 12.510 1.00 94.81 103 ASP A CA 1
ATOM 756 C C . ASP A 1 103 ? -11.878 -12.904 13.905 1.00 94.81 103 ASP A C 1
ATOM 758 O O . ASP A 1 103 ? -11.670 -14.082 14.210 1.00 94.81 103 ASP A O 1
ATOM 762 N N . ARG A 1 104 ? -11.667 -11.899 14.753 1.00 85.31 104 ARG A N 1
ATOM 763 C CA . ARG A 1 104 ? -11.387 -12.133 16.169 1.00 85.31 104 ARG A CA 1
ATOM 764 C C . ARG A 1 104 ? -12.738 -12.210 16.866 1.00 85.31 104 ARG A C 1
ATOM 766 O O . ARG A 1 104 ? -13.302 -11.164 17.179 1.00 85.31 104 ARG A O 1
ATOM 773 N N . LEU A 1 105 ? -13.210 -13.445 17.050 1.00 67.00 105 LEU A N 1
ATOM 774 C CA . LEU A 1 105 ? -14.388 -13.787 17.855 1.00 67.00 105 LEU A CA 1
ATOM 775 C C . LEU A 1 105 ? -14.388 -13.058 19.207 1.00 67.00 105 LEU A C 1
ATOM 777 O O . LEU A 1 105 ? -13.295 -12.936 19.816 1.00 67.00 105 LEU A O 1
#

Nearest PDB structures (foldseek):
  5h4u-assembly3_C  TM=9.818E-01  e=5.753E-09  Cryptopygus antarcticus
  3eng-assembly1_A  TM=9.530E-01  e=2.111E-08  Mycothermus thermophilus
  1oa9-assembly1_A  TM=9.611E-01  e=5.137E-08  Melanocarpus albomyces
  1hd5-assembly1_A  TM=9.622E-01  e=3.182E-08  Mycothermus thermophilus
  2eng-assembly1_A  TM=9.652E-01  e=6.308E-08  Mycothermus thermophilus